Protein AF-A0A2V8QX63-F1 (afdb_monomer_lite)

Secondary structure (DSSP, 8-state):
-HHHHTT-SEEEEE-TTS-EEEEEEHHHHHHHHS-GGGGGSS-----

pLDDT: mean 81.48, std 14.32, range [48.75, 98.12]

Structure (mmCIF, N/CA/C/O backbone):
data_AF-A0A2V8QX63-F1
#
_entry.id   AF-A0A2V8QX63-F1
#
loop_
_atom_site.group_PDB
_atom_site.id
_atom_site.type_symbol
_atom_site.label_atom_id
_atom_site.label_alt_id
_atom_site.label_comp_id
_atom_site.label_asym_id
_atom_site.label_entity_id
_atom_site.label_seq_id
_atom_site.pdbx_PDB_ins_code
_atom_site.Cartn_x
_atom_site.Cartn_y
_atom_site.Cartn_z
_atom_site.occupancy
_atom_site.B_iso_or_equiv
_atom_site.auth_seq_id
_atom_site.auth_comp_id
_atom_site.auth_asym_id
_atom_site.auth_atom_id
_atom_site.pdbx_PDB_model_num
ATOM 1 N N . GLU A 1 1 ? 5.074 7.977 -1.547 1.00 60.34 1 GLU A N 1
ATOM 2 C CA . GLU A 1 1 ? 6.346 8.127 -0.802 1.00 60.34 1 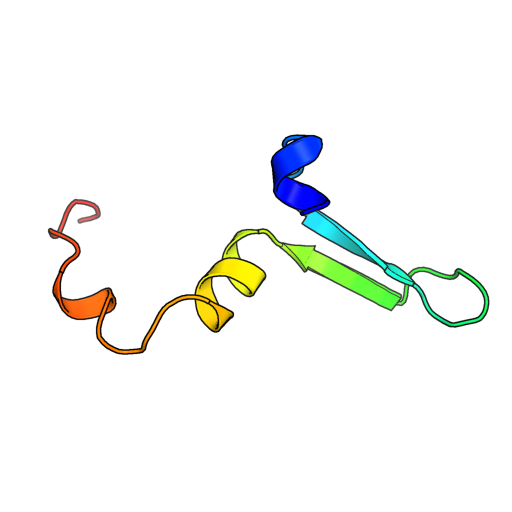GLU A CA 1
ATOM 3 C C . GLU A 1 1 ? 6.463 7.188 0.405 1.00 60.34 1 GLU A C 1
ATOM 5 O O . GLU A 1 1 ? 7.559 6.716 0.663 1.00 60.34 1 GLU A O 1
ATOM 10 N N . THR A 1 2 ? 5.360 6.789 1.053 1.00 71.56 2 THR A N 1
ATOM 11 C CA . THR A 1 2 ? 5.344 5.960 2.280 1.00 71.56 2 THR A CA 1
ATOM 12 C C . THR A 1 2 ? 6.108 4.626 2.210 1.00 71.56 2 THR A C 1
ATOM 14 O O . THR A 1 2 ? 6.777 4.257 3.165 1.00 71.56 2 THR A O 1
ATOM 17 N N . ILE A 1 3 ? 6.049 3.885 1.097 1.00 78.00 3 ILE A N 1
ATOM 18 C CA . ILE A 1 3 ? 6.734 2.579 0.978 1.00 78.00 3 ILE A CA 1
ATOM 19 C C . ILE A 1 3 ? 8.263 2.742 0.979 1.00 78.00 3 ILE A C 1
ATOM 21 O O . ILE A 1 3 ? 8.967 2.044 1.707 1.00 78.00 3 ILE A O 1
ATOM 25 N N . ALA A 1 4 ? 8.768 3.682 0.173 1.00 77.62 4 ALA A N 1
ATOM 26 C CA . ALA A 1 4 ? 10.199 3.886 -0.046 1.00 77.62 4 ALA A CA 1
ATOM 27 C C . ALA A 1 4 ? 10.893 4.536 1.158 1.00 77.62 4 ALA A C 1
ATOM 29 O O . ALA A 1 4 ? 12.036 4.203 1.456 1.00 77.62 4 ALA A O 1
ATOM 30 N N . GLU A 1 5 ? 10.198 5.427 1.867 1.00 85.19 5 GLU A N 1
ATOM 31 C CA . GLU A 1 5 ? 10.724 6.099 3.059 1.00 85.19 5 GLU A CA 1
ATOM 32 C C . GLU A 1 5 ? 11.021 5.116 4.202 1.00 85.19 5 GLU A C 1
ATOM 34 O O . GLU A 1 5 ? 12.035 5.242 4.886 1.00 85.19 5 GLU A O 1
ATOM 39 N N . TYR A 1 6 ? 10.174 4.098 4.368 1.00 85.12 6 TYR A N 1
ATOM 40 C CA . TYR A 1 6 ? 10.275 3.131 5.465 1.00 85.12 6 TYR A CA 1
ATOM 41 C C . TYR A 1 6 ? 10.818 1.760 5.040 1.00 85.12 6 TYR A C 1
ATOM 43 O O . TYR A 1 6 ? 10.840 0.836 5.853 1.00 85.12 6 TYR A O 1
ATOM 51 N N . ASN A 1 7 ? 11.262 1.613 3.787 1.00 84.31 7 ASN A N 1
ATOM 52 C CA . ASN A 1 7 ? 11.707 0.341 3.205 1.00 84.31 7 ASN A CA 1
ATOM 53 C C . ASN A 1 7 ? 10.703 -0.810 3.441 1.00 84.31 7 ASN A C 1
ATOM 55 O O . ASN A 1 7 ? 11.075 -1.930 3.802 1.00 84.31 7 ASN A O 1
ATOM 59 N N . LEU A 1 8 ? 9.411 -0.512 3.291 1.00 91.25 8 LEU A N 1
ATOM 60 C CA . LEU A 1 8 ? 8.332 -1.477 3.489 1.00 91.25 8 LEU A CA 1
ATOM 61 C C . LEU A 1 8 ? 8.091 -2.268 2.200 1.00 91.25 8 LEU A C 1
ATOM 63 O O . LEU A 1 8 ? 8.232 -1.740 1.104 1.00 91.25 8 LEU A O 1
ATOM 67 N N . LEU A 1 9 ? 7.699 -3.538 2.322 1.00 93.31 9 LEU A N 1
ATOM 68 C CA . LEU A 1 9 ? 7.346 -4.375 1.162 1.00 93.31 9 LEU A CA 1
ATOM 69 C C . LEU A 1 9 ? 5.849 -4.316 0.824 1.00 93.31 9 LEU A C 1
ATOM 71 O O . LEU A 1 9 ? 5.449 -4.640 -0.294 1.00 93.31 9 LEU A O 1
ATOM 75 N N . ALA A 1 10 ? 5.026 -3.900 1.786 1.00 94.06 10 ALA A N 1
ATOM 76 C CA . ALA A 1 10 ? 3.585 -3.772 1.647 1.00 94.06 10 ALA A CA 1
ATOM 77 C C . ALA A 1 10 ? 3.023 -2.738 2.633 1.00 94.06 10 ALA A C 1
ATOM 79 O O . ALA A 1 10 ? 3.646 -2.448 3.657 1.00 94.06 10 ALA A O 1
ATOM 80 N N . LEU A 1 11 ? 1.832 -2.219 2.335 1.00 94.81 11 LEU A N 1
ATOM 81 C CA . LEU A 1 11 ? 1.050 -1.349 3.216 1.00 94.81 11 LEU A CA 1
ATOM 82 C C . LEU A 1 11 ? -0.371 -1.902 3.389 1.00 94.81 11 LEU A C 1
ATOM 84 O O . LEU A 1 11 ? -0.937 -2.405 2.415 1.00 94.81 11 LEU A O 1
ATOM 88 N N . PRO A 1 12 ? -0.9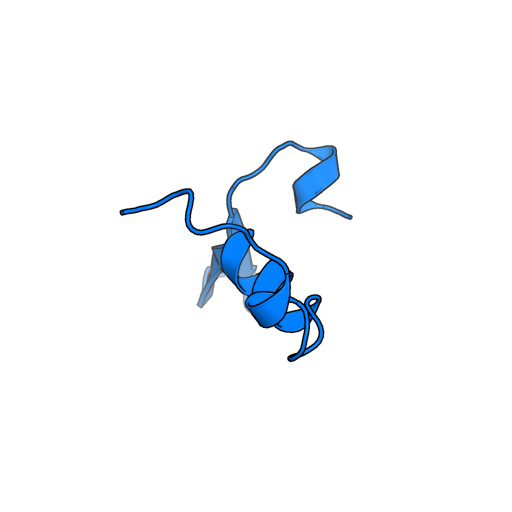71 -1.802 4.588 1.00 95.25 12 PRO A N 1
ATOM 89 C CA . PRO A 1 12 ? -2.373 -2.136 4.776 1.00 95.25 12 PRO A CA 1
ATOM 90 C C . PRO A 1 12 ? -3.268 -1.083 4.115 1.00 95.25 12 PRO A C 1
ATOM 92 O O . PRO A 1 12 ? -2.976 0.113 4.144 1.00 95.25 12 PRO A O 1
ATOM 95 N N . VAL A 1 13 ? -4.383 -1.539 3.558 1.00 96.00 13 VAL A N 1
ATOM 96 C CA . VAL A 1 13 ? -5.506 -0.692 3.162 1.00 96.00 13 VAL A CA 1
ATOM 97 C C . VAL A 1 13 ? -6.530 -0.778 4.280 1.00 96.00 13 VAL A C 1
ATOM 99 O O . VAL A 1 13 ? -6.931 -1.879 4.663 1.00 96.00 13 VAL A O 1
ATOM 102 N N . VAL A 1 14 ? -6.922 0.374 4.808 1.00 97.94 14 VAL A N 1
ATOM 103 C CA . VAL A 1 14 ? -7.915 0.482 5.877 1.00 97.94 14 VAL A CA 1
ATOM 104 C C . VAL A 1 14 ? -9.192 1.119 5.347 1.00 97.94 14 VAL A C 1
ATOM 106 O O . VAL A 1 14 ? -9.136 1.918 4.409 1.00 97.94 14 VAL A O 1
ATOM 109 N N . ASP A 1 15 ? -10.328 0.739 5.918 1.00 97.69 15 ASP A N 1
ATOM 110 C CA . ASP A 1 15 ? -11.596 1.426 5.683 1.00 97.69 15 ASP A CA 1
ATOM 111 C C . ASP A 1 15 ? -11.736 2.688 6.558 1.00 97.69 15 ASP A C 1
ATOM 113 O O . ASP A 1 15 ? -10.829 3.057 7.308 1.00 97.69 15 ASP A O 1
ATOM 117 N N . ASP A 1 16 ? -12.884 3.363 6.460 1.00 98.12 16 ASP A N 1
ATOM 118 C CA . ASP A 1 16 ? -13.154 4.599 7.205 1.00 98.12 16 ASP A CA 1
ATOM 119 C C . ASP A 1 16 ? -13.234 4.388 8.730 1.00 98.12 16 ASP A C 1
ATOM 121 O O . ASP A 1 16 ? -13.063 5.341 9.494 1.00 98.12 16 ASP A O 1
ATOM 125 N N . ALA A 1 17 ? -13.493 3.157 9.187 1.00 97.81 17 ALA A N 1
ATOM 126 C CA . ALA A 1 17 ? -13.475 2.795 10.604 1.00 97.81 17 ALA A CA 1
ATOM 127 C C . ALA A 1 17 ? -12.052 2.479 11.104 1.00 97.81 17 ALA A C 1
ATOM 129 O O . ALA A 1 17 ? -11.825 2.414 12.315 1.00 97.81 17 ALA A O 1
ATOM 130 N N . GLY A 1 18 ? -11.089 2.343 10.187 1.00 96.94 18 GLY A N 1
ATOM 131 C CA . GLY A 1 18 ? -9.705 1.976 10.468 1.00 96.94 18 GLY A CA 1
ATOM 132 C C . GLY A 1 18 ? -9.460 0.467 10.472 1.00 96.94 18 GLY A C 1
ATOM 133 O O . GLY A 1 18 ? -8.357 0.042 10.828 1.00 96.94 18 GLY A O 1
ATOM 134 N N . ASP A 1 19 ? -10.444 -0.341 10.073 1.00 98.06 19 ASP A N 1
ATOM 135 C CA . ASP A 1 19 ? -10.307 -1.791 9.988 1.00 98.06 19 ASP A CA 1
ATOM 136 C C . ASP A 1 19 ? -9.563 -2.190 8.706 1.00 98.06 19 ASP A C 1
ATOM 138 O O . ASP A 1 19 ? -9.657 -1.537 7.665 1.00 98.06 19 ASP A O 1
ATOM 142 N N . ILE A 1 20 ? -8.787 -3.278 8.769 1.00 97.81 20 ILE A N 1
ATOM 143 C CA . ILE A 1 20 ? -7.987 -3.740 7.628 1.00 97.81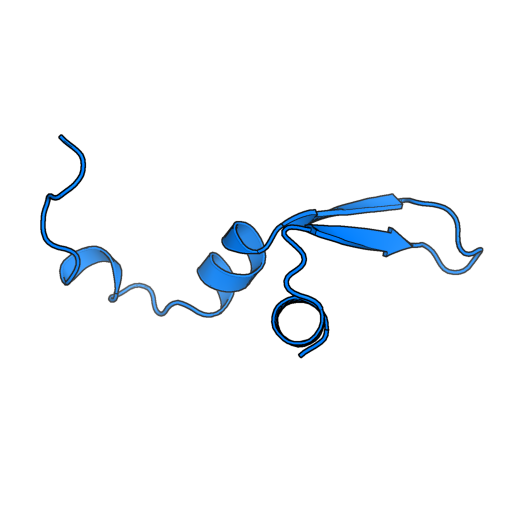 20 ILE A CA 1
ATOM 144 C C . ILE A 1 20 ? -8.907 -4.343 6.564 1.00 97.81 20 ILE A C 1
ATOM 146 O O . ILE A 1 20 ? -9.461 -5.428 6.742 1.00 97.81 20 ILE A O 1
ATOM 150 N N . ALA A 1 21 ? -8.980 -3.675 5.418 1.00 97.38 21 ALA A N 1
ATOM 151 C CA . ALA A 1 21 ? -9.679 -4.145 4.228 1.00 97.38 21 ALA A CA 1
ATOM 152 C C . ALA A 1 21 ? -8.784 -5.016 3.326 1.00 97.38 21 ALA A C 1
ATOM 154 O O . ALA A 1 21 ? -9.283 -5.833 2.551 1.00 97.38 21 ALA A O 1
ATOM 155 N N . GLY A 1 22 ? -7.459 -4.859 3.412 1.00 97.25 22 GLY A N 1
ATOM 156 C CA . GLY A 1 22 ? -6.505 -5.633 2.618 1.00 97.25 22 GLY A CA 1
ATOM 157 C C . GLY A 1 22 ? -5.074 -5.114 2.716 1.00 97.25 22 GLY A C 1
ATOM 158 O O . GLY A 1 22 ? -4.738 -4.348 3.618 1.00 97.25 22 GLY A O 1
ATOM 159 N N . ILE A 1 23 ? -4.225 -5.529 1.774 1.00 96.19 23 ILE A N 1
ATOM 160 C CA . ILE A 1 23 ? -2.838 -5.065 1.645 1.00 96.19 23 ILE A CA 1
ATOM 161 C C . ILE A 1 23 ? -2.530 -4.701 0.191 1.00 96.19 23 ILE A C 1
ATOM 163 O O . ILE A 1 23 ? -3.106 -5.284 -0.725 1.00 96.19 23 ILE A O 1
ATOM 167 N N . VAL A 1 24 ? -1.596 -3.773 -0.008 1.00 94.06 24 VAL A N 1
ATOM 168 C CA . VAL A 1 24 ? -0.986 -3.476 -1.310 1.00 94.06 24 VAL A CA 1
ATOM 169 C C . VAL A 1 24 ? 0.516 -3.709 -1.218 1.00 94.06 24 VAL A C 1
ATOM 171 O O . VAL A 1 24 ? 1.137 -3.310 -0.229 1.00 94.06 24 VAL A O 1
ATOM 174 N N . THR A 1 25 ? 1.105 -4.353 -2.221 1.00 93.31 25 THR A N 1
ATOM 175 C CA . THR A 1 25 ? 2.550 -4.618 -2.256 1.00 93.31 25 THR A CA 1
ATOM 176 C C . THR A 1 25 ? 3.296 -3.579 -3.090 1.00 93.31 25 THR A C 1
ATOM 178 O O . THR A 1 25 ? 2.704 -2.848 -3.890 1.00 93.31 25 THR A O 1
ATOM 181 N N . VAL A 1 26 ? 4.618 -3.497 -2.906 1.00 89.56 26 VAL A N 1
ATOM 182 C CA . VAL A 1 26 ? 5.471 -2.624 -3.728 1.00 89.56 26 VAL A CA 1
ATOM 183 C C . VAL A 1 26 ? 5.405 -2.994 -5.214 1.00 89.56 26 VAL A C 1
ATOM 185 O O . VAL A 1 26 ? 5.385 -2.099 -6.056 1.00 89.56 26 VAL A O 1
ATOM 188 N N . ASP A 1 27 ? 5.297 -4.284 -5.537 1.00 88.00 27 ASP A N 1
ATOM 189 C CA . ASP A 1 27 ? 5.245 -4.764 -6.919 1.00 88.00 27 ASP A CA 1
ATOM 190 C C . ASP A 1 27 ? 3.955 -4.322 -7.629 1.00 88.00 27 ASP A C 1
ATOM 192 O O . ASP A 1 27 ? 4.014 -3.889 -8.783 1.00 88.00 27 ASP A O 1
ATOM 196 N N . ASP A 1 28 ? 2.814 -4.315 -6.924 1.00 87.25 28 ASP A N 1
ATOM 197 C CA . ASP A 1 28 ? 1.537 -3.817 -7.459 1.00 87.25 28 ASP A CA 1
ATOM 198 C C . ASP A 1 28 ? 1.639 -2.330 -7.823 1.00 87.25 28 AS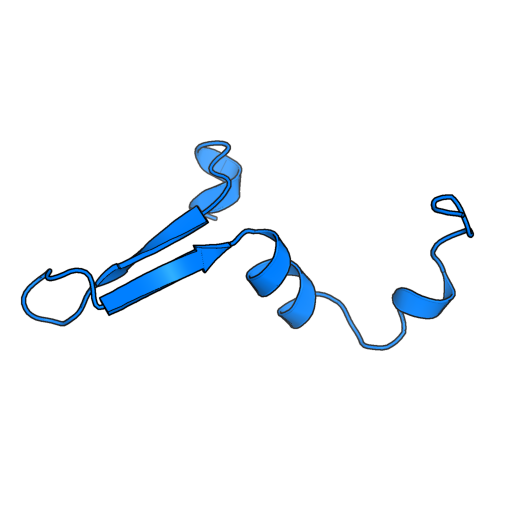P A C 1
ATOM 200 O O . ASP A 1 28 ? 1.269 -1.914 -8.921 1.00 87.25 28 ASP A O 1
ATOM 204 N N . ALA A 1 29 ? 2.182 -1.514 -6.912 1.00 84.50 29 ALA A N 1
ATOM 205 C CA . ALA A 1 29 ? 2.357 -0.080 -7.137 1.00 84.50 29 ALA A CA 1
ATOM 206 C C . ALA A 1 29 ? 3.317 0.196 -8.304 1.00 84.50 29 ALA A C 1
ATOM 208 O O . ALA A 1 29 ? 3.084 1.108 -9.101 1.00 84.50 29 ALA A O 1
ATOM 209 N N . MET A 1 30 ? 4.374 -0.610 -8.430 1.00 83.94 30 MET A N 1
ATOM 210 C CA . MET A 1 30 ? 5.296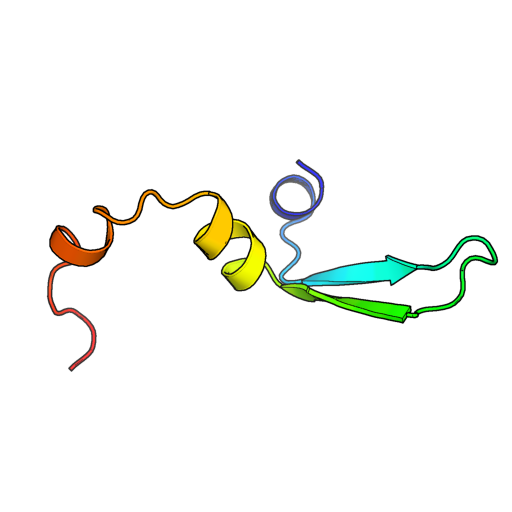 -0.532 -9.555 1.00 83.94 30 MET A CA 1
ATOM 211 C C . MET A 1 30 ? 4.587 -0.867 -10.871 1.00 83.94 30 MET A C 1
ATOM 213 O O . MET A 1 30 ? 4.752 -0.116 -11.825 1.00 83.94 30 MET A O 1
ATOM 217 N N . GLU A 1 31 ? 3.739 -1.897 -10.949 1.00 80.88 31 GLU A N 1
ATOM 218 C CA . GLU A 1 31 ? 3.016 -2.223 -12.192 1.00 80.88 31 GLU A CA 1
ATOM 219 C C . GLU A 1 31 ? 2.173 -1.050 -12.729 1.00 80.88 31 GLU A C 1
ATOM 221 O O . GLU A 1 31 ? 2.168 -0.807 -13.937 1.00 80.88 31 GLU A O 1
ATOM 226 N N . TYR A 1 32 ? 1.534 -0.263 -11.857 1.00 79.50 32 TYR A N 1
ATOM 227 C CA . TYR A 1 32 ? 0.789 0.936 -12.270 1.00 79.50 32 TYR A CA 1
ATOM 228 C C . TYR A 1 32 ? 1.685 2.097 -12.719 1.00 79.50 32 TYR A C 1
ATOM 230 O O . TYR A 1 32 ? 1.293 2.883 -13.585 1.00 79.50 32 TYR A O 1
ATOM 238 N N . LEU A 1 33 ? 2.872 2.227 -12.125 1.00 78.38 33 LEU A N 1
ATOM 239 C CA . LEU A 1 33 ? 3.828 3.291 -12.437 1.00 78.38 33 LEU A CA 1
ATOM 240 C C . LEU A 1 33 ? 4.693 2.970 -13.655 1.00 78.38 33 LEU A C 1
ATOM 242 O O . LEU A 1 33 ? 5.319 3.883 -14.195 1.00 78.38 33 LEU A O 1
ATOM 246 N N . LEU A 1 34 ? 4.738 1.704 -14.085 1.00 72.19 34 LEU A N 1
ATOM 247 C CA . LEU A 1 34 ? 5.513 1.263 -15.234 1.00 72.19 34 LEU A CA 1
ATOM 248 C C . LEU A 1 34 ? 4.706 1.396 -16.553 1.00 72.19 34 LEU A C 1
ATOM 250 O O . LEU A 1 34 ? 3.774 0.626 -16.775 1.00 72.19 34 LEU A O 1
ATOM 254 N N . PRO A 1 35 ? 5.044 2.322 -17.489 1.00 69.31 35 PRO A N 1
ATOM 255 C CA . PRO A 1 35 ? 4.566 2.311 -18.862 1.00 69.31 35 PRO A CA 1
ATOM 256 C C . PRO A 1 35 ? 4.658 0.927 -19.487 1.00 69.31 35 PRO A C 1
ATOM 258 O O . PRO A 1 35 ? 5.645 0.206 -19.321 1.00 69.31 35 PRO A O 1
ATOM 261 N N . LYS A 1 36 ? 3.642 0.608 -20.293 1.00 66.44 36 LYS A N 1
ATOM 262 C CA . LYS A 1 36 ? 3.471 -0.685 -20.971 1.00 66.44 36 LYS A CA 1
ATOM 263 C C . LYS A 1 36 ? 4.719 -1.151 -21.743 1.00 66.44 36 LYS A C 1
ATOM 265 O O . LYS A 1 36 ? 4.921 -2.352 -21.907 1.00 66.44 36 LYS A O 1
ATOM 270 N N . ASP A 1 37 ? 5.588 -0.222 -22.139 1.00 65.00 37 ASP A N 1
ATOM 271 C CA . ASP A 1 37 ? 6.773 -0.471 -22.963 1.00 65.00 37 ASP A CA 1
ATOM 272 C C . ASP A 1 37 ? 8.030 -0.855 -22.163 1.00 65.00 37 ASP A C 1
ATOM 274 O O . ASP A 1 37 ? 9.037 -1.271 -22.742 1.00 65.00 37 ASP A O 1
ATOM 278 N N . TRP A 1 38 ? 8.013 -0.763 -20.830 1.00 66.62 38 TRP A N 1
ATOM 279 C CA . TRP A 1 38 ? 9.183 -1.121 -20.017 1.00 66.62 38 TRP A CA 1
ATOM 280 C C . TRP A 1 38 ? 9.466 -2.631 -19.998 1.00 66.62 38 TRP A C 1
ATOM 282 O O . TRP A 1 38 ? 10.625 -3.026 -19.861 1.00 66.62 38 TRP A O 1
ATOM 292 N N . ARG A 1 39 ? 8.468 -3.480 -20.296 1.00 58.03 39 ARG A N 1
ATOM 293 C CA . ARG A 1 39 ? 8.661 -4.934 -20.479 1.00 58.03 39 ARG A CA 1
ATOM 294 C C . ARG A 1 39 ? 9.568 -5.290 -21.672 1.00 58.03 39 ARG A C 1
ATOM 296 O O . ARG A 1 39 ? 10.188 -6.346 -21.640 1.00 58.03 39 ARG A O 1
ATOM 303 N N . GLN A 1 40 ? 9.713 -4.432 -22.691 1.00 61.91 40 GLN A N 1
ATOM 304 C CA . GLN A 1 40 ? 10.593 -4.705 -23.847 1.00 61.91 40 GLN A CA 1
ATOM 305 C C . GLN A 1 40 ? 12.086 -4.463 -23.567 1.00 61.91 40 GLN A C 1
ATOM 307 O O . GLN A 1 40 ? 12.925 -4.868 -24.369 1.00 61.91 40 GLN A O 1
ATOM 312 N N . ARG A 1 41 ? 12.439 -3.806 -22.453 1.00 61.31 41 ARG A N 1
ATOM 313 C CA . ARG A 1 41 ? 13.819 -3.365 -22.169 1.00 61.31 41 ARG A CA 1
ATOM 314 C C . ARG A 1 41 ? 14.512 -4.155 -21.062 1.00 61.31 41 ARG A C 1
ATOM 316 O O . ARG A 1 41 ? 15.691 -3.909 -20.818 1.00 61.31 41 ARG A O 1
ATOM 323 N N . LEU A 1 42 ? 13.823 -5.092 -20.408 1.00 64.75 42 LEU A N 1
ATOM 324 C CA . LEU A 1 42 ? 14.453 -5.952 -19.411 1.00 64.75 42 LEU A CA 1
ATOM 325 C C . LEU A 1 42 ? 15.177 -7.108 -20.121 1.00 64.75 42 LEU A C 1
ATOM 327 O O . LEU A 1 42 ? 14.533 -7.872 -20.848 1.00 64.75 42 LEU A O 1
ATOM 331 N N . PRO A 1 43 ? 16.506 -7.253 -19.947 1.00 65.31 43 PRO A N 1
ATOM 332 C CA . PRO A 1 43 ? 17.212 -8.427 -20.434 1.00 65.31 43 PRO A CA 1
ATOM 333 C C . PRO A 1 43 ? 16.594 -9.671 -19.786 1.00 65.31 43 PRO A C 1
ATOM 335 O O . PRO A 1 43 ? 16.112 -9.615 -18.655 1.00 65.31 43 PRO A O 1
ATOM 338 N N . ARG A 1 44 ? 16.601 -10.807 -20.488 1.00 65.62 44 ARG A N 1
ATOM 339 C CA . ARG A 1 44 ? 16.202 -12.099 -19.913 1.00 65.62 44 ARG A CA 1
ATOM 340 C C . ARG A 1 44 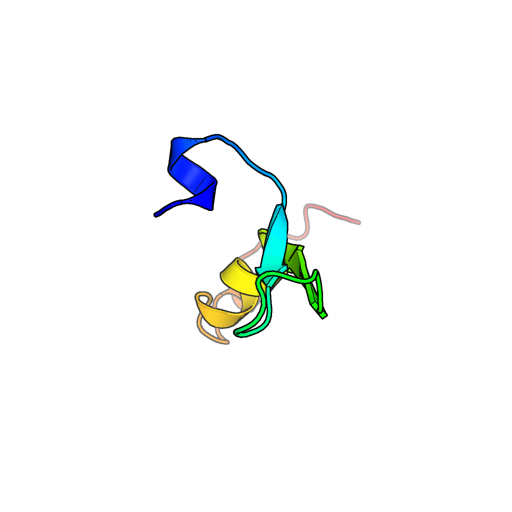? 17.211 -12.490 -18.826 1.00 65.62 44 ARG A C 1
ATOM 342 O O . ARG A 1 44 ? 18.157 -13.209 -19.115 1.00 65.62 44 ARG A O 1
ATOM 349 N N . VAL A 1 45 ? 17.060 -11.967 -17.612 1.00 66.44 45 VAL A N 1
ATOM 350 C CA . VAL A 1 45 ? 17.912 -12.327 -16.460 1.00 66.44 45 VAL A CA 1
ATOM 351 C C . VAL A 1 45 ? 17.226 -13.345 -15.541 1.00 66.44 45 VAL A C 1
ATOM 353 O O . VAL A 1 45 ? 17.848 -13.854 -14.620 1.00 66.44 45 VAL A O 1
ATOM 356 N N . PHE A 1 46 ? 15.971 -13.702 -15.822 1.00 56.47 46 PHE A N 1
ATOM 357 C CA . PHE A 1 46 ? 15.244 -14.759 -15.119 1.00 56.47 46 PHE A CA 1
ATOM 358 C C . PHE A 1 46 ? 14.767 -15.806 -16.127 1.00 56.47 46 PHE A C 1
ATOM 360 O O . PHE A 1 46 ? 13.642 -15.755 -16.624 1.00 56.47 46 PHE A O 1
ATOM 367 N N . GLY A 1 47 ? 15.684 -16.698 -16.484 1.00 48.75 47 GLY A N 1
ATOM 368 C CA . GLY A 1 47 ? 15.416 -17.998 -17.089 1.00 48.75 47 GLY A CA 1
ATOM 369 C C . GLY A 1 47 ? 16.094 -19.062 -16.245 1.00 48.75 47 GLY A C 1
ATOM 370 O O . GLY A 1 47 ? 17.161 -18.735 -15.678 1.00 48.75 47 GLY A O 1
#

Foldseek 3Di:
DVCVVVVHQKDFDADPVRHGPGIDGPVNVVVVVDDPCVVVVDDPPDD

Radius of gyration: 14.63 Å; chains: 1; bounding box: 31×26×34 Å

Sequence (47 aa):
ETIAEYNLLALPVVDDAGDIAGIVTVDDAMEYLLPKDWRQRLPRVFG